Protein AF-A0A543JRR1-F1 (afdb_monomer_lite)

Radius of gyration: 12.71 Å; chains: 1; bounding box: 32×15×35 Å

Organism: NCBI:txid571190

Foldseek 3Di:
DLVVCVVDPVSQVCCCPPVQWHQPDPLADDADQDPVGFHWAWGTAGPVSYTDTDTDDDDD

pLDDT: mean 86.81, std 8.93, range [53.12, 94.5]

Structure (mmCIF, N/CA/C/O backbone):
data_AF-A0A543JRR1-F1
#
_entry.id   AF-A0A543JRR1-F1
#
loop_
_atom_site.group_PDB
_atom_site.id
_atom_site.type_symbol
_atom_site.label_atom_id
_atom_site.label_alt_id
_atom_site.label_comp_id
_atom_site.label_asym_id
_atom_site.label_entity_id
_atom_site.label_seq_id
_atom_site.pdbx_PDB_ins_code
_atom_site.Cartn_x
_atom_site.Cartn_y
_atom_site.Cartn_z
_atom_site.occupancy
_atom_site.B_iso_or_equiv
_atom_site.auth_seq_id
_atom_site.auth_comp_id
_atom_site.auth_asym_id
_atom_site.auth_atom_id
_atom_site.pdbx_PDB_model_num
ATOM 1 N N . MET A 1 1 ? -11.595 0.802 -8.388 1.00 78.88 1 MET A N 1
ATOM 2 C CA . MET A 1 1 ? -10.457 1.588 -8.933 1.00 78.88 1 MET A CA 1
ATOM 3 C C . MET A 1 1 ? -9.201 0.734 -8.987 1.00 78.88 1 MET A C 1
ATOM 5 O O . MET A 1 1 ? -8.694 0.557 -10.083 1.00 78.88 1 MET A O 1
ATOM 9 N N . LEU A 1 2 ? -8.763 0.149 -7.864 1.00 87.56 2 LEU A N 1
ATOM 10 C CA . LEU A 1 2 ? -7.627 -0.786 -7.818 1.00 87.56 2 LEU A CA 1
ATOM 11 C C . LEU A 1 2 ? -7.741 -1.929 -8.837 1.00 87.56 2 LEU A C 1
ATOM 13 O O . LEU A 1 2 ? -6.772 -2.203 -9.530 1.00 87.56 2 LEU A O 1
ATOM 17 N N . ASP A 1 3 ? -8.930 -2.506 -9.028 1.00 89.06 3 ASP A N 1
ATOM 18 C CA . ASP A 1 3 ? -9.134 -3.582 -10.016 1.00 89.06 3 ASP A CA 1
ATOM 19 C C . ASP A 1 3 ? -8.832 -3.145 -11.456 1.00 89.06 3 ASP A C 1
ATOM 21 O O . ASP A 1 3 ? -8.360 -3.937 -12.264 1.00 89.06 3 ASP A O 1
ATOM 25 N N . ARG A 1 4 ? -9.051 -1.863 -11.783 1.00 90.75 4 ARG A N 1
ATOM 26 C CA . ARG A 1 4 ? -8.713 -1.314 -13.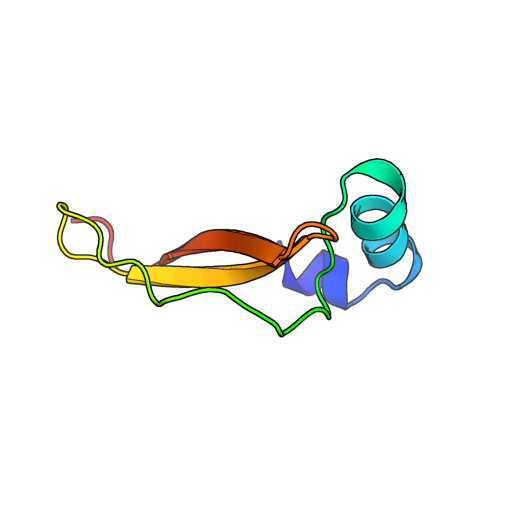106 1.00 90.75 4 ARG A CA 1
ATOM 27 C C . ARG A 1 4 ? -7.205 -1.163 -13.292 1.00 90.75 4 ARG A C 1
ATOM 29 O O . ARG A 1 4 ? -6.735 -1.277 -14.416 1.00 90.75 4 ARG A O 1
ATOM 36 N N . ILE A 1 5 ? -6.473 -0.902 -12.207 1.00 90.69 5 ILE A N 1
ATOM 37 C CA . ILE A 1 5 ? -5.009 -0.835 -12.219 1.00 90.69 5 ILE A CA 1
ATOM 38 C C . ILE A 1 5 ? -4.446 -2.256 -12.330 1.00 90.69 5 ILE A C 1
ATOM 40 O O . ILE A 1 5 ? -3.655 -2.521 -13.224 1.00 90.69 5 ILE A O 1
ATOM 44 N N .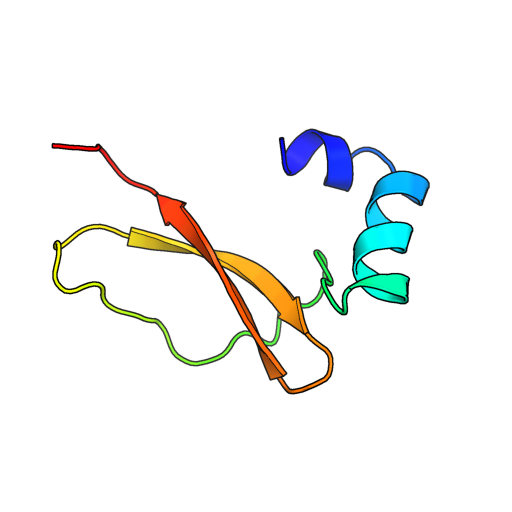 ARG A 1 6 ? -4.947 -3.199 -11.516 1.00 89.75 6 ARG A N 1
ATOM 45 C CA . ARG A 1 6 ? -4.571 -4.625 -11.578 1.00 89.75 6 ARG A CA 1
ATOM 46 C C . ARG A 1 6 ? -4.839 -5.247 -12.952 1.00 89.75 6 ARG A C 1
ATOM 48 O O . ARG A 1 6 ? -4.051 -6.051 -13.428 1.00 89.75 6 ARG A O 1
ATOM 55 N N . GLY A 1 7 ? -5.930 -4.855 -13.610 1.00 91.44 7 GLY A N 1
ATOM 56 C CA . GLY A 1 7 ? -6.279 -5.336 -14.948 1.00 91.44 7 GLY A CA 1
ATOM 57 C C . GLY A 1 7 ? -5.439 -4.757 -16.095 1.00 91.44 7 GLY A C 1
ATOM 58 O O . GLY A 1 7 ? -5.677 -5.120 -17.245 1.00 91.44 7 GLY A O 1
ATOM 59 N N . ASN A 1 8 ? -4.494 -3.848 -15.831 1.00 92.44 8 ASN A N 1
ATOM 60 C CA . ASN A 1 8 ? -3.673 -3.211 -16.858 1.00 92.44 8 ASN A CA 1
ATOM 61 C C . ASN A 1 8 ? -2.204 -3.140 -16.420 1.00 92.44 8 ASN A C 1
ATOM 63 O O . ASN A 1 8 ? -1.825 -2.269 -15.642 1.00 92.44 8 ASN A O 1
ATOM 67 N N . ALA A 1 9 ? -1.365 -4.010 -16.990 1.00 87.50 9 ALA A N 1
ATOM 68 C CA . ALA A 1 9 ? 0.050 -4.134 -16.627 1.00 87.50 9 ALA A CA 1
ATOM 69 C C . ALA A 1 9 ? 0.820 -2.802 -16.687 1.00 87.50 9 ALA A C 1
ATOM 71 O O . ALA A 1 9 ? 1.519 -2.454 -15.743 1.00 87.50 9 ALA A O 1
ATOM 72 N N . ARG A 1 10 ? 0.618 -1.990 -17.735 1.00 88.25 10 ARG A N 1
ATOM 73 C CA . ARG A 1 10 ? 1.279 -0.674 -17.843 1.00 88.25 10 ARG A CA 1
ATOM 74 C C . ARG A 1 10 ? 0.825 0.297 -16.758 1.00 88.25 10 ARG A C 1
ATOM 76 O O . ARG A 1 10 ? 1.603 1.127 -16.301 1.00 88.25 10 ARG A O 1
ATOM 83 N N . ALA A 1 11 ? -0.444 0.220 -16.365 1.00 89.44 11 ALA A N 1
ATOM 84 C CA . ALA A 1 11 ? -0.965 1.036 -15.279 1.00 89.44 11 ALA A CA 1
ATOM 85 C C . ALA A 1 11 ? -0.468 0.557 -13.907 1.00 89.44 11 ALA A C 1
ATOM 87 O O . ALA A 1 11 ? -0.374 1.382 -13.007 1.00 89.44 11 ALA A O 1
ATOM 88 N N . ALA A 1 12 ? -0.159 -0.733 -13.744 1.00 89.12 12 ALA A N 1
ATOM 89 C CA . ALA A 1 12 ? 0.395 -1.300 -12.515 1.00 89.12 12 ALA A CA 1
ATOM 90 C C . ALA A 1 12 ? 1.902 -1.023 -12.348 1.00 89.12 12 ALA A C 1
ATOM 92 O O . ALA A 1 12 ? 2.355 -0.801 -11.228 1.00 89.12 12 ALA A O 1
ATOM 93 N N . GLU A 1 13 ? 2.664 -0.952 -13.444 1.00 90.56 13 GLU A N 1
ATOM 94 C CA . GLU A 1 13 ? 4.106 -0.654 -13.408 1.00 90.56 13 GLU A CA 1
ATOM 95 C C . GLU A 1 13 ? 4.421 0.777 -12.942 1.00 90.56 13 GLU A C 1
ATOM 97 O O . GLU A 1 13 ? 5.403 1.007 -12.234 1.00 90.56 13 GLU A O 1
ATOM 102 N N . LEU A 1 14 ? 3.604 1.762 -13.328 1.00 91.44 14 LEU A N 1
ATOM 103 C CA . LEU A 1 14 ? 3.856 3.172 -13.002 1.00 91.44 14 LEU A CA 1
ATOM 104 C C . LEU A 1 14 ? 3.855 3.451 -11.481 1.00 91.44 14 LEU A C 1
ATOM 106 O O . LEU A 1 14 ? 4.805 4.069 -11.000 1.00 91.44 14 LEU A O 1
ATOM 110 N N . PRO A 1 15 ? 2.854 2.997 -10.699 1.00 90.88 15 PRO A N 1
ATOM 111 C CA . PRO A 1 15 ? 2.869 3.080 -9.241 1.00 90.88 15 PRO A CA 1
ATOM 112 C C . PRO A 1 15 ? 4.115 2.462 -8.600 1.00 90.88 15 PRO A C 1
ATOM 114 O O . PRO A 1 15 ? 4.736 3.104 -7.755 1.00 90.88 15 PRO A O 1
ATOM 117 N N . ALA A 1 16 ? 4.515 1.267 -9.041 1.00 90.56 16 ALA A N 1
ATOM 118 C CA . ALA A 1 16 ? 5.654 0.561 -8.462 1.00 90.56 16 ALA A CA 1
ATOM 119 C C . ALA A 1 16 ? 6.978 1.289 -8.743 1.00 90.56 16 ALA A C 1
ATOM 121 O O . ALA A 1 16 ? 7.811 1.441 -7.857 1.00 90.56 16 ALA A O 1
ATOM 122 N N . THR A 1 17 ? 7.159 1.790 -9.967 1.00 89.81 17 THR A N 1
ATOM 123 C CA . THR A 1 17 ? 8.426 2.402 -10.400 1.00 89.81 17 THR A CA 1
ATOM 124 C C . THR A 1 17 ? 8.609 3.849 -9.948 1.00 89.81 17 THR A C 1
ATOM 126 O O . THR A 1 17 ? 9.739 4.269 -9.711 1.00 89.81 17 THR A O 1
ATOM 129 N N . VAL A 1 18 ? 7.529 4.628 -9.845 1.00 89.88 18 VAL A N 1
ATOM 130 C CA . VAL A 1 18 ? 7.607 6.074 -9.567 1.00 89.88 18 VAL A CA 1
ATOM 131 C C . VAL A 1 18 ? 7.253 6.406 -8.120 1.00 89.88 18 VAL A C 1
ATOM 133 O O . VAL A 1 18 ? 7.777 7.372 -7.569 1.00 89.88 18 VAL A O 1
ATOM 136 N N . PHE A 1 19 ? 6.362 5.628 -7.508 1.00 89.12 19 PHE A N 1
ATOM 137 C CA . PHE A 1 19 ? 5.757 5.960 -6.216 1.00 89.12 19 PHE A CA 1
ATOM 138 C C . PHE A 1 19 ? 6.037 4.926 -5.127 1.00 89.12 19 PHE A C 1
ATOM 140 O O . PHE A 1 19 ? 5.490 5.060 -4.036 1.00 89.12 19 PHE A O 1
ATOM 147 N N . ASP A 1 20 ? 6.857 3.913 -5.426 1.00 92.81 20 ASP A N 1
ATOM 148 C CA . ASP A 1 20 ? 7.137 2.792 -4.526 1.00 92.81 20 ASP A CA 1
ATOM 149 C C . ASP A 1 20 ? 5.849 2.116 -4.020 1.00 92.81 20 ASP A C 1
ATOM 151 O O . ASP A 1 20 ? 5.713 1.722 -2.867 1.00 92.81 20 ASP A O 1
ATOM 155 N N . PHE A 1 21 ? 4.845 2.051 -4.897 1.00 93.38 21 PHE A N 1
ATOM 156 C CA . PHE A 1 21 ? 3.534 1.487 -4.614 1.00 93.38 21 PHE A CA 1
ATOM 157 C C . PHE A 1 21 ? 3.372 0.202 -5.420 1.00 93.38 21 PHE A C 1
ATOM 159 O O . PHE A 1 21 ? 2.970 0.228 -6.585 1.00 93.38 21 PHE A O 1
ATOM 166 N N . ASP A 1 22 ? 3.703 -0.929 -4.807 1.00 92.50 22 ASP A N 1
ATOM 167 C CA . ASP A 1 22 ? 3.659 -2.236 -5.452 1.00 92.50 22 ASP A CA 1
ATOM 168 C C . ASP A 1 22 ? 2.391 -3.002 -5.042 1.00 92.50 22 ASP A C 1
ATOM 170 O O . ASP A 1 22 ? 2.199 -3.384 -3.884 1.00 92.50 22 ASP A O 1
ATOM 174 N N . LEU A 1 23 ? 1.505 -3.213 -6.021 1.00 91.44 23 LEU A N 1
ATOM 175 C CA . LEU A 1 23 ? 0.228 -3.917 -5.868 1.00 91.44 23 LEU A CA 1
ATOM 176 C C . LEU A 1 23 ? 0.370 -5.429 -5.647 1.00 91.44 23 LEU A C 1
ATOM 178 O O . LEU A 1 23 ? -0.593 -6.057 -5.181 1.00 91.44 23 LEU A O 1
ATOM 182 N N . ASP A 1 24 ? 1.517 -5.996 -6.012 1.00 90.19 24 ASP A N 1
ATOM 183 C CA . ASP A 1 24 ? 1.813 -7.425 -5.932 1.00 90.19 24 ASP A CA 1
ATOM 184 C C . ASP A 1 24 ? 2.692 -7.756 -4.720 1.00 90.19 24 ASP A C 1
ATOM 186 O O . ASP A 1 24 ? 2.755 -8.912 -4.290 1.00 90.19 24 ASP A O 1
ATOM 190 N N . ARG A 1 25 ? 3.306 -6.745 -4.095 1.00 89.88 25 ARG A N 1
ATOM 191 C CA . ARG A 1 25 ? 4.061 -6.920 -2.855 1.00 89.88 25 ARG A CA 1
ATOM 192 C C . ARG A 1 25 ? 3.142 -7.229 -1.674 1.00 89.88 25 ARG A C 1
ATOM 194 O O . ARG A 1 25 ? 2.434 -6.361 -1.163 1.00 89.88 25 ARG A O 1
ATOM 201 N N . ALA A 1 26 ? 3.210 -8.478 -1.221 1.00 85.12 26 ALA A N 1
ATOM 202 C CA . ALA A 1 26 ? 2.397 -9.024 -0.134 1.00 85.12 26 ALA A CA 1
ATOM 203 C C . ALA A 1 26 ? 3.109 -9.065 1.231 1.00 85.12 26 ALA A C 1
ATOM 205 O O . ALA A 1 26 ? 2.486 -9.450 2.223 1.00 85.12 26 ALA A O 1
ATOM 206 N N . ASP A 1 27 ? 4.382 -8.654 1.292 1.00 86.12 27 ASP A N 1
ATOM 207 C CA . ASP A 1 27 ? 5.171 -8.527 2.525 1.00 86.12 27 ASP A CA 1
ATOM 208 C C . ASP A 1 27 ? 4.690 -7.324 3.346 1.00 86.12 27 ASP A C 1
ATOM 210 O O . ASP A 1 27 ? 5.367 -6.305 3.485 1.00 86.12 27 ASP A O 1
ATOM 214 N N . HIS A 1 28 ? 3.455 -7.410 3.822 1.00 85.12 28 HIS A N 1
ATOM 215 C CA . HIS A 1 28 ? 2.830 -6.359 4.594 1.00 85.12 28 HIS A CA 1
ATOM 216 C C . HIS A 1 28 ? 3.273 -6.396 6.057 1.00 85.12 28 HIS A C 1
ATOM 218 O O . HIS A 1 28 ? 3.488 -7.462 6.634 1.00 85.12 28 HIS A O 1
ATOM 224 N N . GLY A 1 29 ? 3.327 -5.216 6.671 1.00 85.38 29 GLY A N 1
ATOM 225 C CA . GLY A 1 29 ? 3.586 -5.063 8.095 1.00 85.38 29 GLY A CA 1
ATOM 226 C C . GLY A 1 29 ? 2.422 -5.521 8.980 1.00 85.38 29 GLY A C 1
ATOM 227 O O . GLY A 1 29 ? 1.391 -6.034 8.522 1.00 85.38 29 GLY A O 1
ATOM 228 N N . GLU A 1 30 ? 2.593 -5.291 10.281 1.00 86.81 30 GLU A N 1
ATOM 229 C CA . GLU A 1 30 ? 1.629 -5.685 11.308 1.00 86.81 30 GLU A CA 1
ATOM 230 C C . GLU A 1 30 ? 0.205 -5.161 11.024 1.00 86.81 30 GLU A C 1
ATOM 232 O O . GLU A 1 30 ? 0.025 -4.044 10.524 1.00 86.81 30 GLU A O 1
ATOM 237 N N . PRO A 1 31 ? -0.849 -5.938 11.343 1.00 84.50 31 PRO A N 1
ATOM 238 C CA . PRO A 1 31 ? -2.226 -5.477 11.211 1.00 84.50 31 PRO A CA 1
ATOM 239 C C . PRO A 1 31 ? -2.489 -4.207 12.037 1.00 84.50 31 PRO A C 1
ATOM 241 O O . PRO A 1 31 ? -2.288 -4.186 13.251 1.00 84.50 31 PRO A O 1
ATOM 244 N N . VAL A 1 32 ? -3.027 -3.168 11.395 1.00 86.31 32 VAL A N 1
ATOM 245 C CA . VAL A 1 32 ? -3.406 -1.914 12.062 1.00 86.31 32 VAL A CA 1
ATOM 246 C C . VAL A 1 32 ? -4.868 -1.973 12.502 1.00 86.31 32 VAL A C 1
ATOM 248 O O . VAL A 1 32 ? -5.743 -2.349 11.724 1.00 86.31 32 VAL A O 1
ATOM 251 N N . ARG A 1 33 ? -5.142 -1.568 13.750 1.00 86.94 33 ARG A N 1
ATOM 252 C CA . ARG A 1 33 ? -6.498 -1.451 14.311 1.00 86.94 33 ARG A CA 1
ATOM 253 C C . ARG A 1 33 ? -6.873 0.023 14.473 1.00 86.94 33 ARG A C 1
ATOM 255 O O . ARG A 1 33 ? -6.328 0.680 15.361 1.00 86.9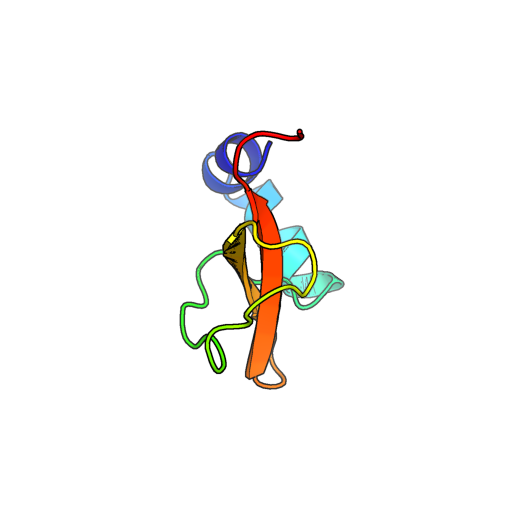4 33 ARG A O 1
ATOM 262 N N . PRO A 1 34 ? -7.771 0.563 13.638 1.00 86.94 34 PRO A N 1
ATOM 263 C CA . PRO A 1 34 ? -8.160 1.961 13.735 1.00 86.94 34 PRO A CA 1
ATOM 264 C C . PRO A 1 34 ? -8.974 2.252 14.995 1.00 86.94 34 PRO A C 1
ATOM 266 O O . PRO A 1 34 ? -9.822 1.459 15.400 1.00 86.94 34 PRO A O 1
ATOM 269 N N . SER A 1 35 ? -8.780 3.433 15.580 1.00 88.38 35 SER A N 1
ATOM 270 C CA . SER A 1 35 ? -9.530 3.881 16.765 1.00 88.38 35 SER A CA 1
ATOM 271 C C . SER A 1 35 ? -11.026 4.087 16.505 1.00 88.38 35 SER A C 1
ATOM 273 O O . SER A 1 35 ? -11.823 4.009 17.432 1.00 88.38 35 SER A O 1
ATOM 275 N N . TRP A 1 36 ? -11.413 4.323 15.249 1.00 84.19 36 TRP A N 1
ATOM 276 C CA . TRP A 1 36 ? -12.802 4.494 14.813 1.00 84.19 36 TRP A CA 1
ATOM 277 C C . TRP A 1 36 ? -13.545 3.163 14.594 1.00 84.19 36 TRP A C 1
ATOM 279 O O . TRP A 1 36 ? -14.701 3.167 14.186 1.00 84.19 36 TRP A O 1
ATOM 289 N N . GLY A 1 37 ? -12.900 2.025 14.870 1.00 86.25 37 GLY A N 1
ATOM 290 C CA . GLY A 1 37 ? -13.555 0.719 14.963 1.00 86.25 37 GLY A CA 1
ATOM 291 C C . GLY A 1 37 ? -13.843 -0.008 13.647 1.00 86.25 37 GLY A C 1
ATOM 292 O O . GLY A 1 37 ? -14.362 -1.119 13.707 1.00 86.25 37 GLY A O 1
ATOM 293 N N . GLY A 1 38 ? -13.516 0.551 12.479 1.00 85.44 38 GLY A N 1
ATOM 294 C CA . GLY A 1 38 ? -13.614 -0.189 11.213 1.00 85.44 38 GLY A CA 1
ATOM 295 C C . GLY A 1 38 ? -12.290 -0.762 10.718 1.00 85.44 38 GLY A C 1
ATOM 296 O O . GLY A 1 38 ? -11.337 -0.919 11.481 1.00 85.44 38 GLY A O 1
ATOM 297 N N . GLU A 1 39 ? -12.247 -1.138 9.440 1.00 87.62 39 GLU A N 1
ATOM 298 C CA . GLU A 1 39 ? -11.190 -1.986 8.885 1.00 87.62 39 GLU A CA 1
ATOM 299 C C . GLU A 1 39 ? -10.244 -1.208 7.960 1.00 87.62 39 GLU A C 1
ATOM 301 O O . GLU A 1 39 ? -10.658 -0.367 7.158 1.00 87.62 39 GLU A O 1
ATOM 306 N N . LEU A 1 40 ? -8.953 -1.535 8.031 1.00 89.06 40 LEU A N 1
ATOM 307 C CA . LEU A 1 40 ? -7.963 -1.142 7.034 1.00 89.06 40 LEU A CA 1
ATOM 308 C C . LEU A 1 40 ? -7.564 -2.368 6.221 1.00 89.06 40 LEU A C 1
ATOM 310 O O . LEU A 1 40 ? -6.868 -3.261 6.705 1.00 89.06 40 LEU A O 1
ATOM 314 N N . ARG A 1 41 ? -7.997 -2.396 4.961 1.00 89.19 41 ARG A N 1
ATOM 315 C CA . ARG A 1 41 ? -7.610 -3.440 4.019 1.00 89.19 41 ARG A CA 1
ATOM 316 C C . ARG A 1 41 ? -6.264 -3.080 3.417 1.00 89.19 41 ARG A C 1
ATOM 318 O O . ARG A 1 41 ? -6.133 -2.019 2.811 1.00 89.19 41 ARG A O 1
ATOM 325 N N . ARG A 1 42 ? -5.290 -3.974 3.528 1.00 91.19 42 ARG A N 1
ATOM 326 C CA . ARG A 1 42 ? -3.979 -3.813 2.886 1.00 91.19 42 ARG A CA 1
ATOM 327 C C . ARG A 1 42 ? -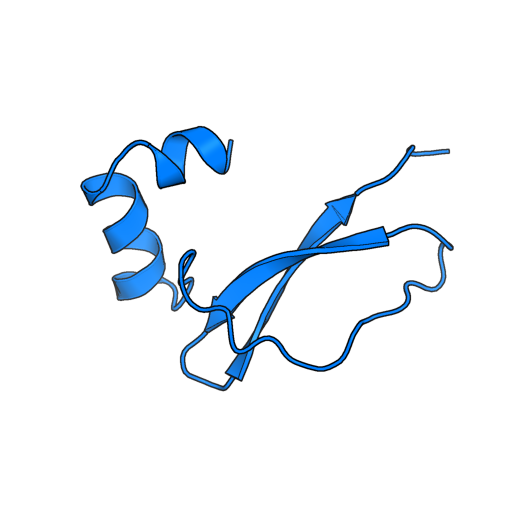4.133 -3.937 1.369 1.00 91.19 42 ARG A C 1
ATOM 329 O O . ARG A 1 42 ? -4.858 -4.818 0.907 1.00 91.19 42 ARG A O 1
ATOM 336 N N . ILE A 1 43 ? -3.521 -3.029 0.611 1.00 92.00 43 ILE A N 1
ATOM 337 C CA . ILE A 1 43 ? -3.716 -2.937 -0.849 1.00 92.00 43 ILE A CA 1
ATOM 338 C C . ILE A 1 43 ? -2.420 -2.917 -1.663 1.00 92.00 43 ILE A C 1
ATOM 340 O O . ILE A 1 43 ? -2.485 -3.248 -2.847 1.00 92.00 43 ILE A O 1
ATOM 344 N N . ALA A 1 44 ? -1.295 -2.528 -1.056 1.00 94.50 44 ALA A N 1
ATOM 345 C CA . ALA A 1 44 ? 0.030 -2.486 -1.674 1.00 94.50 44 ALA A CA 1
ATOM 346 C C . ALA A 1 44 ? 1.129 -2.428 -0.597 1.00 94.50 44 ALA A C 1
ATOM 348 O O . ALA A 1 44 ? 0.857 -2.059 0.552 1.00 94.50 44 ALA A O 1
ATOM 349 N N . GLY A 1 45 ? 2.356 -2.774 -0.975 1.00 94.12 45 GLY A N 1
ATOM 350 C CA . GLY A 1 45 ? 3.568 -2.581 -0.173 1.00 94.12 45 GLY A CA 1
ATOM 351 C C . GLY A 1 45 ? 4.550 -1.617 -0.840 1.00 94.12 45 GLY A C 1
ATOM 352 O O . GLY A 1 45 ? 4.361 -1.252 -1.999 1.00 94.12 45 GLY A O 1
ATOM 353 N N . ASP A 1 46 ? 5.594 -1.235 -0.105 1.00 92.12 46 ASP A N 1
ATOM 354 C CA . ASP A 1 46 ? 6.704 -0.403 -0.596 1.00 92.12 46 ASP A CA 1
ATOM 355 C C . ASP A 1 46 ? 8.076 -1.076 -0.388 1.00 92.12 46 ASP A C 1
ATOM 357 O O . ASP A 1 46 ? 8.190 -2.096 0.305 1.00 92.12 46 ASP A O 1
ATOM 361 N N . ALA A 1 47 ? 9.134 -0.528 -0.991 1.00 90.06 47 ALA A N 1
ATOM 362 C CA . ALA A 1 47 ? 10.501 -1.036 -0.916 1.00 90.06 47 ALA A CA 1
ATOM 363 C C . ALA A 1 47 ? 11.101 -1.000 0.488 1.00 90.06 47 ALA A C 1
ATOM 365 O O . ALA A 1 47 ? 11.936 -1.851 0.808 1.00 90.06 47 ALA A O 1
ATOM 366 N N . SER A 1 48 ? 10.645 -0.074 1.330 1.00 90.00 48 SER A N 1
ATOM 367 C CA . SER A 1 48 ? 11.070 0.072 2.723 1.00 90.00 48 SER A CA 1
ATOM 368 C C . SER A 1 48 ? 10.370 -0.890 3.695 1.00 90.00 48 SER A C 1
ATOM 370 O O . SER A 1 48 ? 10.735 -0.942 4.869 1.00 90.00 48 SER A O 1
ATOM 372 N N . GLY A 1 49 ? 9.409 -1.688 3.211 1.00 87.69 49 GLY A N 1
ATOM 373 C CA . GLY A 1 49 ? 8.623 -2.623 4.023 1.00 87.69 49 GLY A CA 1
ATOM 374 C C . GLY A 1 49 ? 7.359 -2.009 4.633 1.00 87.69 49 GLY A C 1
ATOM 375 O O . GLY A 1 49 ? 6.745 -2.608 5.516 1.00 87.69 49 GLY A O 1
ATOM 376 N N . GLY A 1 50 ? 6.959 -0.820 4.184 1.00 90.75 50 GLY A N 1
ATOM 377 C CA . GLY A 1 50 ? 5.697 -0.197 4.548 1.00 90.75 50 GLY A CA 1
ATOM 378 C C . GLY A 1 50 ? 4.500 -0.813 3.823 1.00 90.75 50 GLY A C 1
ATOM 379 O O . GLY A 1 50 ? 4.605 -1.668 2.941 1.00 90.75 50 GLY A O 1
ATOM 380 N N . THR A 1 51 ? 3.305 -0.429 4.270 1.00 94.25 51 THR A N 1
ATOM 381 C CA . THR A 1 51 ? 2.036 -0.990 3.795 1.00 94.25 51 THR A CA 1
ATOM 382 C C . THR A 1 51 ? 1.026 0.115 3.549 1.00 94.25 51 THR A C 1
ATOM 384 O O . THR A 1 51 ? 0.634 0.835 4.468 1.00 94.25 51 THR A O 1
ATOM 387 N N . PHE A 1 52 ? 0.520 0.181 2.322 1.00 92.69 52 PHE A N 1
ATOM 388 C CA . PHE A 1 52 ? -0.613 1.025 1.977 1.00 92.69 52 PHE A CA 1
ATOM 389 C C . PHE A 1 52 ? -1.916 0.297 2.280 1.00 92.69 52 PHE A C 1
ATOM 391 O O . PHE A 1 52 ? -2.106 -0.870 1.922 1.00 92.69 52 PHE A O 1
ATOM 398 N N . SER A 1 53 ? -2.844 1.010 2.911 1.00 92.19 53 SER A N 1
ATOM 399 C CA . SER A 1 53 ? -4.150 0.473 3.277 1.00 92.19 53 SER A CA 1
ATOM 400 C C . SER A 1 53 ? -5.275 1.364 2.768 1.00 92.19 53 SER A C 1
ATOM 402 O O . SER A 1 53 ? -5.175 2.588 2.805 1.00 92.19 53 SER A O 1
ATOM 404 N N . ALA A 1 54 ? -6.363 0.746 2.323 1.00 89.62 54 ALA A N 1
ATOM 405 C CA . ALA A 1 54 ? -7.620 1.424 2.053 1.00 89.62 54 ALA A CA 1
ATOM 406 C C . ALA A 1 54 ? -8.561 1.261 3.247 1.00 89.62 54 ALA A C 1
ATOM 408 O O . ALA A 1 54 ? -8.697 0.162 3.794 1.00 89.62 54 ALA A O 1
ATOM 409 N N . CYS A 1 55 ? -9.262 2.336 3.603 1.00 87.25 55 CYS A N 1
ATOM 410 C CA . CYS A 1 55 ? -10.402 2.242 4.505 1.00 87.25 55 CYS A CA 1
ATOM 411 C C . CYS A 1 55 ? -11.462 1.328 3.884 1.00 87.25 55 CYS A C 1
ATOM 413 O O . CYS A 1 55 ? -11.861 1.505 2.730 1.00 87.25 55 CYS A O 1
ATOM 415 N N . GLY A 1 56 ? -11.893 0.338 4.654 1.00 74.25 56 GLY A N 1
ATOM 416 C CA . GLY A 1 56 ? -12.960 -0.582 4.307 1.00 74.25 56 GLY A CA 1
ATOM 417 C C . GLY A 1 56 ? -13.953 -0.716 5.457 1.00 74.25 56 GLY A C 1
ATOM 418 O O . GLY A 1 56 ? -13.651 -0.412 6.609 1.00 74.25 56 GLY A O 1
ATOM 419 N N . GLY A 1 57 ? -15.151 -1.180 5.124 1.00 64.50 57 GLY A N 1
ATOM 420 C CA . GLY A 1 57 ? -16.248 -1.338 6.074 1.00 64.50 57 GLY A CA 1
ATOM 421 C C . GLY A 1 57 ? -17.337 -0.276 5.899 1.00 64.50 57 GLY A C 1
ATOM 422 O O . GLY A 1 57 ? -17.145 0.694 5.161 1.00 64.50 57 GLY A O 1
ATOM 423 N N . PRO A 1 58 ? -18.515 -0.485 6.508 1.00 53.12 58 PRO A N 1
ATOM 424 C CA . PRO A 1 58 ? -19.585 0.500 6.490 1.00 53.12 58 PRO A CA 1
ATOM 425 C C . PRO A 1 58 ? -19.097 1.804 7.129 1.00 53.12 58 PRO A C 1
ATOM 427 O O . PRO A 1 58 ? -18.566 1.802 8.239 1.00 53.12 58 PRO A O 1
ATOM 430 N N . VAL A 1 59 ? -19.270 2.912 6.411 1.00 53.81 59 VAL A N 1
ATOM 431 C CA . VAL A 1 59 ? -19.179 4.251 6.997 1.00 53.81 59 VAL A CA 1
ATOM 432 C C . VAL A 1 59 ? -2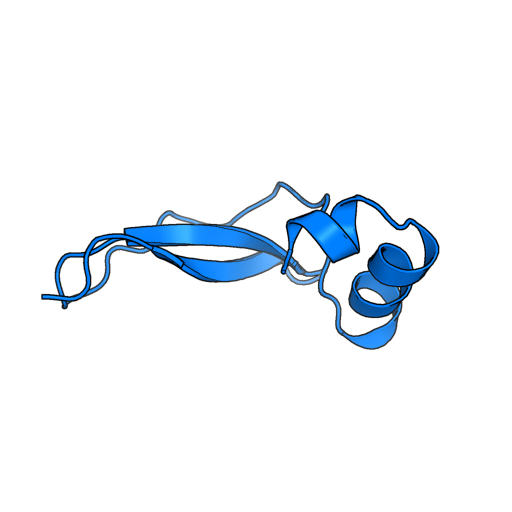0.455 4.422 7.818 1.00 53.8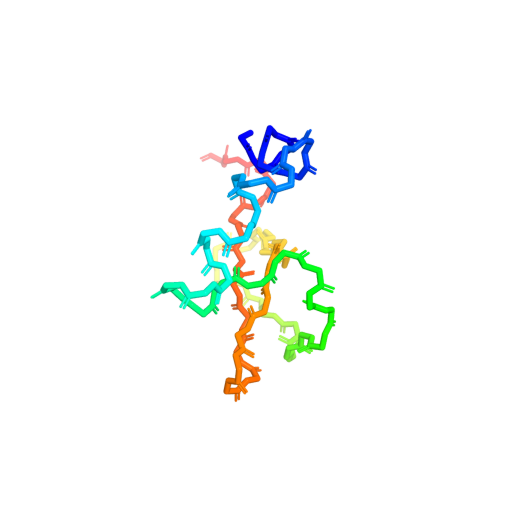1 59 VAL A C 1
ATOM 434 O O . VAL A 1 59 ? -21.544 4.339 7.248 1.00 53.81 59 VAL A O 1
ATOM 437 N N . LEU A 1 60 ? -20.315 4.539 9.140 1.00 53.72 60 LEU A N 1
ATOM 438 C CA . LEU A 1 60 ? -21.426 4.836 10.048 1.00 53.72 60 LEU A CA 1
ATOM 439 C C . LEU A 1 60 ? -21.943 6.260 9.828 1.00 53.72 60 LEU A C 1
ATOM 441 O O . LEU A 1 60 ? -21.094 7.163 9.644 1.00 53.72 60 LEU A O 1
#

Sequence (60 aa):
MLDRIRGNARAAELPATVFDFDLDRADHGEPVRPSWGGELRRIAGDASGGTFSACGGPVL

Secondary structure (DSSP, 8-state):
-HHHHHT-HHHHHHHHHHH--BSS-----SPP--TTS-EEEEEEE-TTS-EEEEEES---